Protein AF-A0AAD4JS99-F1 (afdb_monomer_lite)

pLDDT: mean 91.4, std 9.23, range [36.41, 98.0]

Secondary structure (DSSP, 8-state):
---TTTT----HHHHHHHHHHTT--HHHHHHHHSGGGHHHHHTT---HHHHHHHHHHHHH-SS--B-TTSSB-HHHHT--HHHHHHHHHHHTT--SSHHHHHHHHHHHHHHTT-S-----

Foldseek 3Di:
DDFLCVPQDADPVLLVVLCVVLVHDPVNLCVCRDPVNVVCLLVVVDDLSVLSSLLSSQVRGPQHQADPVLAGDLVSQPDDPQLSVQLVVQLPPADPDNSSNSSSSSSSCVVSCPPPDPPD

Sequence (120 aa):
ARHPFDFFDESYEDFEDCLRAHNVSHEEYEAFEAFGNKKNLLEDKVELKFKCNIDCQLQRQPKKWLNPQGRLDVQLLNATAEAAEEISKCMTAAPEEQCAYSFKLVMCAYLANHPAVDYE

Radius of gyration: 13.63 Å; chains: 1; bounding box: 34×35×29 Å

Organism: NCBI:txid30044

InterPro domains:
  IPR036728 Pheromone/general odorant binding protein superfamily [G3DSA:1.10.238.20] (7-117)
  IPR036728 Pheromone/general odorant binding protein superfamily [SSF47565] (14-113)

Structure (mmCIF, N/CA/C/O backbone):
data_AF-A0AAD4JS99-F1
#
_entry.id   AF-A0AAD4JS99-F1
#
loop_
_atom_site.group_PDB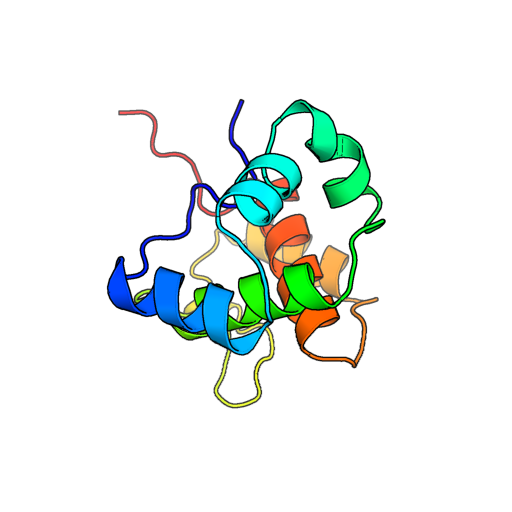
_atom_site.id
_atom_site.type_symbol
_atom_site.label_atom_id
_atom_site.label_alt_id
_atom_site.label_comp_id
_atom_site.label_asym_id
_atom_site.label_entity_id
_atom_site.label_seq_id
_atom_site.pdbx_PDB_ins_code
_atom_site.Cartn_x
_atom_site.Cartn_y
_atom_site.Cartn_z
_atom_site.occupancy
_atom_site.B_iso_or_equiv
_atom_site.auth_seq_id
_atom_site.auth_comp_id
_atom_site.auth_asym_id
_atom_site.auth_atom_id
_atom_site.pdbx_PDB_model_num
ATOM 1 N N . ALA A 1 1 ? -0.318 17.778 -3.627 1.00 61.53 1 ALA A N 1
ATOM 2 C CA . ALA A 1 1 ? -1.374 16.747 -3.528 1.00 61.53 1 ALA A CA 1
ATOM 3 C C . ALA A 1 1 ? -0.724 15.508 -2.946 1.00 61.53 1 ALA A C 1
ATOM 5 O O . ALA A 1 1 ? 0.370 15.204 -3.388 1.00 61.53 1 ALA A O 1
ATOM 6 N N . ARG A 1 2 ? -1.339 14.845 -1.966 1.00 75.44 2 ARG A N 1
ATOM 7 C CA . ARG A 1 2 ? -0.766 13.648 -1.336 1.00 75.44 2 ARG A CA 1
ATOM 8 C C . ARG A 1 2 ? -0.761 12.462 -2.306 1.00 75.44 2 ARG A C 1
ATOM 10 O O . ARG A 1 2 ? -1.741 12.303 -3.052 1.00 75.44 2 ARG A O 1
ATOM 17 N N . HIS A 1 3 ? 0.303 11.669 -2.302 1.00 85.38 3 HIS A N 1
ATOM 18 C CA . HIS A 1 3 ? 0.398 10.392 -2.997 1.00 85.38 3 HIS A CA 1
ATOM 19 C C . HIS A 1 3 ? -0.139 9.254 -2.102 1.00 85.38 3 HIS A C 1
ATOM 21 O O . HIS A 1 3 ? 0.013 9.323 -0.881 1.00 85.38 3 HIS A O 1
ATOM 27 N N . PRO A 1 4 ? -0.780 8.202 -2.652 1.00 88.25 4 PRO A N 1
ATOM 28 C CA . PRO A 1 4 ? -1.314 7.097 -1.846 1.00 88.25 4 PRO A CA 1
ATOM 29 C C . PRO A 1 4 ? -0.287 6.364 -0.979 1.00 88.25 4 PRO A C 1
ATOM 31 O O . PRO A 1 4 ? -0.677 5.691 -0.034 1.00 88.25 4 PRO A O 1
ATOM 34 N N . PHE A 1 5 ? 0.998 6.492 -1.302 1.00 90.62 5 PHE A N 1
ATOM 35 C CA . PHE A 1 5 ? 2.099 5.792 -0.641 1.00 90.62 5 PHE A CA 1
ATOM 36 C C . PHE A 1 5 ? 2.854 6.668 0.367 1.00 90.62 5 PHE A C 1
ATOM 38 O O . PHE A 1 5 ? 3.677 6.151 1.103 1.00 90.62 5 PHE A O 1
ATOM 45 N N . ASP A 1 6 ? 2.510 7.957 0.501 1.00 88.00 6 ASP A N 1
ATOM 46 C CA . ASP A 1 6 ? 3.177 8.893 1.430 1.00 88.00 6 ASP A CA 1
ATOM 47 C C . ASP A 1 6 ? 3.055 8.492 2.917 1.00 88.00 6 ASP A C 1
ATOM 49 O O . ASP A 1 6 ? 3.650 9.126 3.780 1.00 88.00 6 ASP A O 1
ATOM 53 N N . PHE A 1 7 ? 2.208 7.512 3.254 1.00 89.25 7 PHE A N 1
ATOM 54 C CA . PHE A 1 7 ? 2.060 7.024 4.630 1.00 89.25 7 PHE A CA 1
ATOM 55 C C . PHE A 1 7 ? 3.079 5.942 5.002 1.00 89.25 7 PHE A C 1
ATOM 57 O O . PHE A 1 7 ? 3.155 5.583 6.177 1.00 89.25 7 PHE A O 1
ATOM 64 N N . PHE A 1 8 ? 3.782 5.386 4.016 1.00 91.50 8 PHE A N 1
ATOM 65 C CA . PHE A 1 8 ? 4.759 4.341 4.243 1.00 91.50 8 PHE A CA 1
ATOM 66 C C . PHE A 1 8 ? 5.964 4.903 4.999 1.00 91.50 8 PHE A C 1
ATOM 68 O O . PHE A 1 8 ? 6.628 5.829 4.547 1.00 91.50 8 PHE A O 1
ATOM 75 N N . ASP A 1 9 ? 6.194 4.342 6.183 1.00 91.69 9 ASP A N 1
ATOM 76 C CA . ASP A 1 9 ? 7.294 4.678 7.091 1.00 91.69 9 ASP A CA 1
ATOM 77 C C . ASP A 1 9 ? 8.128 3.422 7.428 1.00 91.69 9 ASP A C 1
ATOM 79 O O . ASP A 1 9 ? 8.519 3.198 8.576 1.00 91.69 9 ASP A O 1
ATOM 83 N N . GLU A 1 10 ? 8.309 2.507 6.462 1.00 88.44 10 GLU A N 1
ATO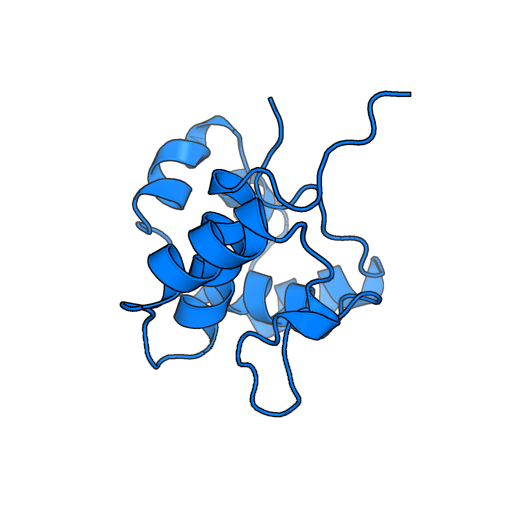M 84 C CA . GLU A 1 10 ? 9.221 1.371 6.644 1.00 88.44 10 GLU A CA 1
ATOM 85 C C . GLU A 1 10 ? 10.688 1.813 6.624 1.00 88.44 10 GLU A C 1
ATOM 87 O O . GLU A 1 10 ? 11.044 2.903 6.171 1.00 88.44 10 GLU A O 1
ATOM 92 N N . SER A 1 11 ? 11.570 0.940 7.112 1.00 93.12 11 SER A N 1
ATOM 93 C CA . SER A 1 11 ? 13.001 1.193 7.006 1.00 93.12 11 SER A CA 1
ATOM 94 C C . SER A 1 11 ? 13.466 1.143 5.547 1.00 93.12 11 SER A C 1
ATOM 96 O O . SER A 1 11 ? 12.904 0.432 4.716 1.00 93.12 11 SER A O 1
ATOM 98 N N . TYR A 1 12 ? 14.559 1.844 5.240 1.00 93.00 12 TYR A N 1
ATOM 99 C CA . TYR A 1 12 ? 15.181 1.765 3.916 1.00 93.00 12 TYR A CA 1
ATOM 100 C C . TYR A 1 12 ? 15.582 0.324 3.541 1.00 93.00 12 TYR A C 1
ATOM 102 O O . TYR A 1 12 ? 15.446 -0.077 2.390 1.00 93.00 12 TYR A O 1
ATOM 110 N N . GLU A 1 13 ? 16.025 -0.479 4.514 1.00 96.25 13 GLU A N 1
ATOM 111 C CA . GLU A 1 13 ? 16.353 -1.896 4.298 1.00 96.25 13 GLU A CA 1
ATOM 112 C C . GLU A 1 13 ? 15.112 -2.711 3.914 1.00 96.25 13 GLU A C 1
ATOM 114 O O . GLU A 1 13 ? 15.161 -3.528 2.995 1.00 96.25 13 GLU A O 1
ATOM 119 N N . ASP A 1 14 ? 13.980 -2.446 4.569 1.00 95.31 14 ASP A N 1
ATOM 120 C CA . ASP A 1 14 ? 12.710 -3.095 4.255 1.00 95.31 14 ASP A CA 1
ATOM 121 C C . ASP A 1 14 ? 12.204 -2.735 2.861 1.00 95.31 14 ASP A C 1
ATOM 123 O O . ASP A 1 14 ? 11.745 -3.610 2.122 1.00 95.31 14 ASP A O 1
ATOM 127 N N . PHE A 1 15 ? 12.329 -1.461 2.494 1.00 94.94 15 PHE A N 1
ATOM 128 C CA . PHE A 1 15 ? 11.997 -0.965 1.167 1.00 94.94 15 PHE A CA 1
ATOM 129 C C . PHE A 1 15 ? 12.829 -1.662 0.075 1.00 94.94 15 PHE A C 1
ATOM 131 O O . PHE A 1 15 ? 12.266 -2.234 -0.862 1.00 94.94 15 PHE A O 1
ATOM 138 N N . GLU A 1 16 ? 14.158 -1.699 0.224 1.00 97.31 16 GLU A N 1
ATOM 139 C CA . GLU A 1 16 ? 15.078 -2.364 -0.716 1.00 97.31 16 GLU A CA 1
ATOM 140 C C . GLU A 1 16 ? 14.793 -3.861 -0.868 1.00 97.31 16 GLU A C 1
ATOM 142 O O . GLU A 1 16 ? 14.818 -4.416 -1.974 1.00 97.31 16 GLU A O 1
ATOM 147 N N . ASP A 1 17 ? 14.516 -4.535 0.246 1.00 97.38 17 ASP A N 1
ATOM 148 C CA . ASP A 1 17 ? 14.182 -5.951 0.239 1.00 97.38 17 ASP A CA 1
ATOM 149 C C . ASP A 1 17 ? 12.879 -6.223 -0.517 1.00 97.38 17 ASP A C 1
ATOM 151 O O . ASP A 1 17 ? 12.807 -7.199 -1.270 1.00 97.38 17 ASP A O 1
ATOM 155 N N . CYS A 1 18 ? 11.859 -5.376 -0.347 1.00 97.69 18 CYS A N 1
ATOM 156 C CA . CYS A 1 18 ? 10.592 -5.504 -1.066 1.00 97.69 18 CYS A CA 1
ATOM 157 C C . CYS A 1 18 ? 10.773 -5.311 -2.577 1.00 97.69 18 CYS A C 1
ATOM 159 O O . CYS A 1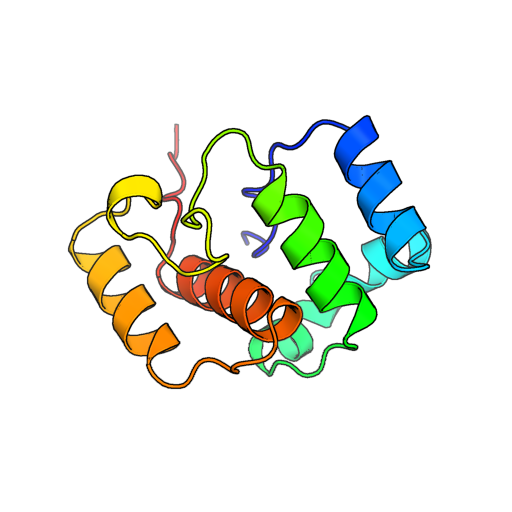 18 ? 10.292 -6.141 -3.357 1.00 97.69 18 CYS A O 1
ATOM 161 N N . LEU A 1 19 ? 11.541 -4.300 -2.996 1.00 97.44 19 LEU A N 1
ATOM 162 C CA . LEU A 1 19 ? 11.872 -4.084 -4.407 1.00 97.44 19 LEU A CA 1
ATOM 163 C C . LEU A 1 19 ? 12.546 -5.320 -5.015 1.00 97.44 19 LEU A C 1
ATOM 165 O O . LEU A 1 19 ? 12.119 -5.841 -6.053 1.00 97.44 19 LEU A O 1
ATOM 169 N N . ARG A 1 20 ? 13.565 -5.849 -4.328 1.00 97.06 20 ARG A N 1
ATOM 170 C CA . ARG A 1 20 ? 14.321 -7.022 -4.781 1.00 97.06 20 ARG A CA 1
ATOM 171 C C . ARG A 1 20 ? 13.459 -8.279 -4.842 1.00 97.06 20 ARG A 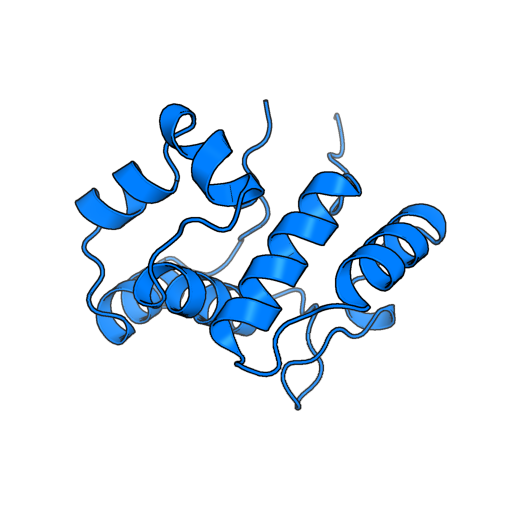C 1
ATOM 173 O O . ARG A 1 20 ? 13.547 -9.021 -5.819 1.00 97.06 20 ARG A O 1
ATOM 180 N N . ALA A 1 21 ? 12.630 -8.520 -3.827 1.00 97.44 21 ALA A N 1
ATOM 181 C CA . ALA A 1 21 ? 11.757 -9.692 -3.754 1.00 97.44 21 ALA A CA 1
ATOM 182 C C . ALA A 1 21 ? 10.75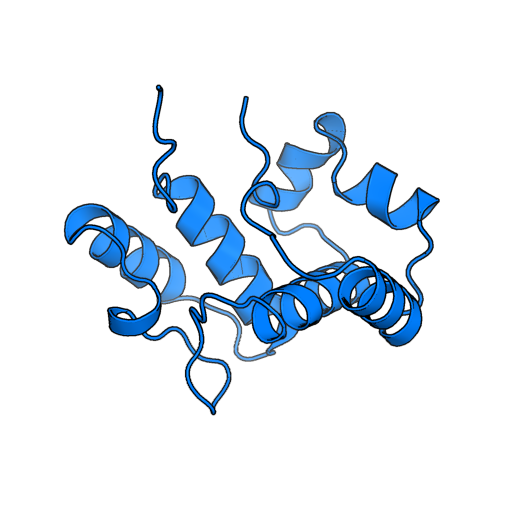9 -9.759 -4.920 1.00 97.44 21 ALA A C 1
ATOM 184 O O . ALA A 1 21 ? 10.377 -10.851 -5.344 1.00 97.44 21 ALA A O 1
ATOM 185 N N . HIS A 1 22 ? 10.375 -8.604 -5.466 1.00 97.00 22 HIS A N 1
ATOM 186 C CA . HIS A 1 22 ? 9.406 -8.501 -6.555 1.00 97.00 22 HIS A CA 1
ATOM 187 C C . HIS A 1 22 ? 10.013 -8.086 -7.897 1.00 97.00 22 HIS A C 1
ATOM 189 O O . HIS A 1 22 ? 9.271 -7.839 -8.848 1.00 97.00 22 HIS A O 1
ATOM 195 N N . ASN A 1 23 ? 11.347 -8.093 -8.004 1.00 96.56 23 ASN A N 1
ATOM 196 C CA . ASN A 1 23 ? 12.084 -7.763 -9.223 1.00 96.56 23 ASN A CA 1
ATOM 197 C C . ASN A 1 23 ? 11.655 -6.405 -9.812 1.00 96.56 23 ASN A C 1
ATOM 199 O O . ASN A 1 23 ? 11.355 -6.296 -11.004 1.00 96.56 23 ASN A O 1
ATOM 203 N N . VAL A 1 24 ? 11.576 -5.401 -8.938 1.00 97.19 24 VAL A N 1
ATOM 204 C CA . VAL A 1 24 ? 11.288 -4.006 -9.274 1.00 97.19 24 VAL A CA 1
ATOM 205 C C . VAL A 1 24 ? 12.573 -3.207 -9.083 1.00 97.19 24 VAL A C 1
ATOM 207 O O . VAL A 1 24 ? 13.180 -3.259 -8.014 1.00 97.19 24 VAL A O 1
ATOM 210 N N . SER A 1 25 ? 13.021 -2.495 -10.115 1.00 96.38 25 SER A N 1
ATOM 211 C CA . SER A 1 25 ? 14.128 -1.546 -9.957 1.00 96.38 25 SER A CA 1
ATOM 212 C C . SER A 1 25 ? 13.652 -0.245 -9.304 1.00 96.38 25 SER A C 1
ATOM 214 O O . SER A 1 25 ? 12.468 0.085 -9.346 1.00 96.38 25 SER A O 1
ATOM 216 N N . HIS A 1 26 ? 14.582 0.535 -8.750 1.00 94.19 26 HIS A N 1
ATOM 217 C CA . HIS A 1 26 ? 14.281 1.887 -8.260 1.00 94.19 26 HIS A CA 1
ATOM 218 C C . HIS A 1 26 ? 13.632 2.756 -9.333 1.00 94.19 26 HIS A C 1
ATOM 220 O O . HIS A 1 26 ? 12.573 3.321 -9.099 1.00 94.19 26 HIS A O 1
ATOM 226 N N . GLU A 1 27 ? 14.200 2.781 -10.539 1.00 95.12 27 GLU A N 1
ATOM 227 C CA . GLU A 1 27 ? 13.660 3.563 -11.658 1.00 95.12 27 GLU A CA 1
ATOM 228 C C . GLU A 1 27 ? 12.237 3.121 -12.048 1.00 95.12 27 GLU A C 1
ATOM 230 O O . GLU A 1 27 ? 11.378 3.949 -12.355 1.00 95.12 27 GLU A O 1
ATOM 235 N N . GLU A 1 28 ? 11.961 1.811 -12.026 1.00 95.12 28 GLU A N 1
ATOM 236 C CA . GLU A 1 28 ? 10.616 1.283 -12.270 1.00 95.12 28 GLU A CA 1
ATOM 237 C C . GLU A 1 28 ? 9.639 1.705 -11.171 1.00 95.12 28 GLU A C 1
ATOM 239 O O . GLU A 1 28 ? 8.494 2.045 -11.472 1.00 95.12 28 GLU A O 1
ATOM 244 N N . TYR A 1 29 ? 10.079 1.681 -9.911 1.00 93.25 29 TYR A N 1
ATOM 245 C CA . TYR A 1 29 ? 9.271 2.092 -8.771 1.00 93.25 29 TYR A CA 1
ATOM 246 C C . TYR A 1 29 ? 8.973 3.596 -8.798 1.00 93.25 29 TYR A C 1
ATOM 248 O O . TYR A 1 29 ? 7.809 3.976 -8.695 1.00 93.25 29 TYR A O 1
ATOM 256 N N . GLU A 1 30 ? 9.979 4.436 -9.050 1.00 92.75 30 GLU A N 1
ATOM 257 C CA . GLU A 1 30 ? 9.838 5.890 -9.207 1.00 92.75 30 GLU A CA 1
ATOM 258 C C . GLU A 1 30 ? 8.841 6.242 -10.323 1.00 92.75 30 GLU A C 1
ATOM 260 O O . GLU A 1 30 ? 7.967 7.096 -10.158 1.00 92.75 30 GLU A O 1
ATOM 265 N N . ALA A 1 31 ? 8.915 5.554 -11.468 1.00 92.19 31 ALA A N 1
ATOM 266 C CA . ALA A 1 31 ? 7.957 5.735 -12.559 1.00 92.19 31 ALA A CA 1
ATOM 267 C C . ALA A 1 31 ? 6.540 5.271 -12.178 1.00 92.19 31 ALA A C 1
ATOM 269 O O . ALA A 1 31 ? 5.547 5.881 -12.593 1.00 92.19 31 ALA A O 1
ATOM 270 N N . PHE A 1 32 ? 6.438 4.202 -11.389 1.00 91.06 32 PHE A N 1
ATOM 271 C CA . PHE A 1 32 ? 5.179 3.673 -10.878 1.00 91.06 32 PHE A CA 1
ATOM 272 C C . PHE A 1 32 ? 4.502 4.634 -9.886 1.00 91.06 32 PHE A C 1
ATOM 274 O O . PHE A 1 32 ? 3.291 4.851 -10.001 1.00 91.06 32 PHE A O 1
ATOM 281 N N . GLU A 1 33 ? 5.247 5.242 -8.963 1.00 89.81 33 GLU A N 1
ATOM 282 C CA . GLU A 1 33 ? 4.716 6.190 -7.971 1.00 89.81 33 GLU A CA 1
ATOM 283 C C . GLU A 1 33 ? 4.653 7.643 -8.464 1.00 89.81 33 GLU A C 1
ATOM 285 O O . GLU A 1 33 ? 4.166 8.533 -7.766 1.00 89.81 33 GLU A O 1
ATOM 290 N N . ALA A 1 34 ? 5.125 7.914 -9.680 1.00 88.25 34 ALA A N 1
ATOM 291 C CA . ALA A 1 34 ? 5.082 9.252 -10.241 1.00 88.25 34 ALA A CA 1
ATOM 292 C C . ALA A 1 34 ? 3.645 9.802 -10.257 1.00 88.25 34 ALA A C 1
ATOM 294 O O . ALA A 1 34 ? 2.698 9.138 -10.690 1.00 88.25 34 ALA A O 1
ATOM 295 N N . PHE A 1 35 ? 3.476 11.085 -9.913 1.00 80.25 35 PHE A N 1
ATOM 296 C CA . PHE A 1 35 ? 2.170 11.762 -9.954 1.00 80.25 35 PHE A CA 1
ATOM 297 C C . PHE A 1 35 ? 1.444 11.620 -11.302 1.00 80.25 35 PHE A C 1
ATOM 299 O O . PHE A 1 35 ? 0.213 11.551 -11.335 1.00 80.25 35 PHE A O 1
ATOM 306 N N . GLY A 1 36 ? 2.189 11.550 -12.412 1.00 81.12 36 GLY A N 1
ATOM 307 C CA . GLY A 1 36 ? 1.639 11.323 -13.753 1.00 81.12 36 GLY A CA 1
ATOM 308 C C . GLY A 1 36 ? 0.967 9.954 -13.929 1.00 81.12 36 GLY A C 1
ATOM 309 O O . GLY A 1 36 ? 0.062 9.823 -14.751 1.00 81.12 36 GLY A O 1
ATOM 310 N N . ASN A 1 37 ? 1.341 8.957 -13.123 1.00 84.50 37 ASN A N 1
ATOM 311 C CA . ASN A 1 37 ? 0.785 7.606 -13.140 1.00 84.50 37 ASN A CA 1
ATOM 312 C C . ASN A 1 37 ? -0.432 7.433 -12.213 1.00 84.50 37 ASN A C 1
ATOM 314 O O . ASN A 1 37 ? -1.113 6.408 -12.259 1.00 84.50 37 ASN A O 1
ATOM 318 N N . LYS A 1 38 ? -0.779 8.449 -11.411 1.00 84.94 38 LYS A N 1
ATOM 319 C CA . LYS A 1 38 ? -1.858 8.389 -10.409 1.00 84.94 38 LYS A CA 1
ATOM 320 C C . LYS A 1 38 ? -3.195 7.884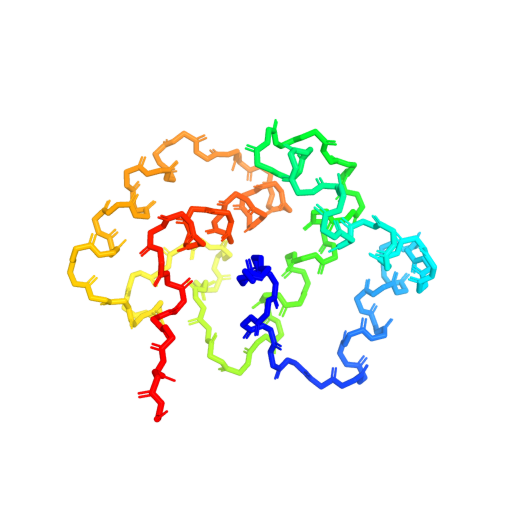 -10.958 1.00 84.94 38 LYS A C 1
ATOM 322 O O . LYS A 1 38 ? -3.916 7.171 -10.267 1.00 84.94 38 LYS A O 1
ATOM 327 N N . LYS A 1 39 ? -3.538 8.227 -12.203 1.00 88.00 39 LYS A N 1
ATOM 328 C CA . LYS A 1 39 ? -4.760 7.726 -12.848 1.00 88.00 39 LYS A CA 1
ATOM 329 C C . LYS A 1 39 ? -4.749 6.199 -12.981 1.00 88.00 39 LYS A C 1
ATOM 331 O O . LYS A 1 39 ? -5.756 5.570 -12.682 1.00 88.00 39 LYS A O 1
ATOM 336 N N . ASN A 1 40 ? -3.625 5.609 -13.388 1.00 86.69 40 ASN A N 1
ATOM 337 C CA . ASN A 1 40 ? -3.502 4.157 -13.512 1.00 86.69 40 ASN A CA 1
ATOM 338 C C . ASN A 1 40 ? -3.564 3.471 -12.143 1.00 86.69 40 ASN A C 1
ATOM 340 O O . ASN A 1 40 ? -4.165 2.406 -12.048 1.00 86.69 40 ASN A O 1
ATOM 344 N N . LEU A 1 41 ? -3.020 4.102 -11.092 1.00 88.56 41 LEU A N 1
ATOM 345 C CA . LEU A 1 41 ? -3.143 3.613 -9.713 1.00 88.56 41 LEU A CA 1
ATOM 346 C C . LEU A 1 41 ? -4.616 3.527 -9.282 1.00 88.56 41 LEU A C 1
ATOM 348 O O . LEU A 1 41 ? -5.071 2.480 -8.833 1.00 88.56 41 LEU A O 1
ATOM 352 N N . LEU A 1 42 ? -5.378 4.609 -9.483 1.00 87.19 42 LEU A N 1
ATOM 353 C CA . LEU A 1 42 ? -6.792 4.687 -9.094 1.00 87.19 42 LEU A CA 1
ATOM 354 C C . LEU A 1 42 ? -7.712 3.808 -9.957 1.00 87.19 42 LEU A C 1
ATOM 356 O O . LEU A 1 42 ? -8.751 3.360 -9.483 1.00 87.19 42 LEU A O 1
ATOM 360 N N . GLU A 1 43 ? -7.341 3.560 -11.214 1.00 89.06 43 GLU A N 1
ATOM 361 C CA . GLU A 1 43 ? -8.043 2.634 -12.112 1.00 89.06 43 GLU A CA 1
ATOM 362 C C . GLU A 1 43 ? -7.579 1.171 -11.956 1.00 89.06 43 GLU A C 1
ATOM 364 O O . GLU A 1 43 ? -8.037 0.311 -12.707 1.00 89.06 43 GLU A O 1
ATOM 369 N N . ASP A 1 44 ? -6.676 0.883 -11.010 1.00 86.00 44 ASP A N 1
ATOM 370 C CA . ASP A 1 44 ? -6.093 -0.441 -10.745 1.00 86.00 44 ASP A CA 1
ATOM 371 C C . ASP A 1 44 ? -5.393 -1.095 -11.964 1.00 86.00 44 ASP A C 1
ATOM 373 O O . ASP A 1 44 ? -5.238 -2.317 -12.060 1.00 86.00 44 ASP A O 1
ATOM 377 N N . LYS A 1 45 ? -4.916 -0.271 -12.909 1.00 90.12 45 LYS A N 1
ATOM 378 C CA . LYS A 1 45 ? -4.195 -0.673 -14.135 1.00 90.12 45 LYS A CA 1
ATOM 379 C C . LYS A 1 45 ? -2.693 -0.796 -13.890 1.00 90.12 45 LYS A C 1
ATOM 381 O O . LYS A 1 45 ? -1.878 -0.202 -14.592 1.00 90.12 45 LYS A O 1
ATOM 386 N N . VAL A 1 46 ? -2.345 -1.546 -12.855 1.00 91.25 46 VAL A N 1
ATOM 387 C CA . VAL A 1 46 ? -0.974 -1.711 -12.370 1.00 91.25 46 VAL A CA 1
ATOM 388 C C . VAL A 1 46 ? -0.570 -3.178 -12.485 1.00 91.25 46 VAL A C 1
ATOM 390 O O . VAL A 1 46 ? -1.380 -4.072 -12.230 1.00 91.25 46 VAL A O 1
ATOM 393 N N . GLU A 1 47 ? 0.682 -3.440 -12.858 1.00 94.44 47 GLU A N 1
ATOM 394 C CA . GLU A 1 47 ? 1.223 -4.800 -12.884 1.00 94.44 47 GLU A CA 1
ATOM 395 C C . GLU A 1 47 ? 1.292 -5.419 -11.481 1.00 94.44 47 GLU A C 1
ATOM 397 O O . GLU A 1 47 ? 1.549 -4.742 -10.484 1.00 94.44 47 GLU A O 1
ATOM 402 N N . LEU A 1 48 ? 1.127 -6.741 -11.411 1.00 95.31 48 LEU A N 1
ATOM 403 C CA . LEU A 1 48 ? 1.091 -7.472 -10.144 1.00 95.31 48 LEU A CA 1
ATOM 404 C C . LEU A 1 48 ? 2.373 -7.294 -9.312 1.00 95.31 48 LEU A C 1
ATOM 406 O O . LEU A 1 48 ? 2.287 -7.207 -8.092 1.00 95.31 48 LEU A O 1
ATOM 410 N N . LYS A 1 49 ? 3.544 -7.167 -9.954 1.00 96.69 49 LYS A N 1
ATOM 411 C CA . LYS A 1 49 ? 4.830 -6.972 -9.260 1.00 96.69 49 LYS A CA 1
ATOM 412 C C . LYS A 1 49 ? 4.841 -5.732 -8.360 1.00 96.69 49 LYS A C 1
ATOM 414 O O . LYS A 1 49 ? 5.305 -5.806 -7.227 1.00 96.69 49 LYS A O 1
ATOM 419 N N . PHE A 1 50 ? 4.245 -4.627 -8.814 1.00 96.75 50 PHE A N 1
ATOM 420 C CA . PHE A 1 50 ? 4.142 -3.406 -8.015 1.00 96.75 50 PHE A CA 1
ATOM 421 C C . PHE A 1 50 ? 3.123 -3.566 -6.891 1.00 96.75 50 PHE A C 1
ATOM 423 O O . PHE A 1 50 ? 3.390 -3.162 -5.765 1.00 96.75 50 PHE A O 1
ATOM 430 N N . LYS A 1 51 ? 1.982 -4.218 -7.155 1.00 97.38 51 LYS A N 1
ATOM 431 C CA . LYS A 1 51 ? 0.990 -4.517 -6.109 1.00 97.38 51 LYS A CA 1
ATOM 432 C C . LYS A 1 51 ? 1.600 -5.368 -4.992 1.00 97.38 51 LYS A C 1
ATOM 434 O O . LYS A 1 51 ? 1.354 -5.100 -3.822 1.00 97.38 51 LYS A O 1
ATOM 439 N N . CYS A 1 52 ? 2.428 -6.351 -5.344 1.00 98.00 52 CYS A N 1
ATOM 440 C CA . CYS A 1 52 ? 3.119 -7.184 -4.364 1.00 98.00 52 CYS A CA 1
ATOM 441 C C . CYS A 1 52 ? 4.206 -6.425 -3.606 1.00 98.00 52 CYS A C 1
ATOM 443 O O . CYS A 1 52 ? 4.337 -6.604 -2.401 1.00 98.00 52 CYS A O 1
ATOM 445 N N . ASN A 1 53 ? 4.928 -5.520 -4.269 1.00 97.44 53 ASN A N 1
ATOM 446 C CA . ASN A 1 53 ? 5.841 -4.620 -3.574 1.00 97.44 53 ASN A CA 1
ATOM 447 C C . ASN A 1 53 ? 5.110 -3.772 -2.511 1.00 97.44 53 ASN A C 1
ATOM 449 O O . ASN A 1 53 ? 5.573 -3.680 -1.378 1.00 97.44 53 ASN A O 1
ATOM 453 N N . ILE A 1 54 ? 3.933 -3.233 -2.843 1.00 96.94 54 ILE A N 1
ATOM 454 C CA . ILE A 1 54 ? 3.089 -2.478 -1.903 1.00 96.94 54 ILE A CA 1
ATOM 455 C C . ILE A 1 54 ? 2.581 -3.359 -0.752 1.00 96.94 54 ILE A C 1
ATOM 457 O O . ILE A 1 54 ? 2.583 -2.921 0.395 1.00 96.94 54 ILE A O 1
ATOM 461 N N . ASP A 1 55 ? 2.176 -4.603 -1.022 1.00 97.31 55 ASP A N 1
ATOM 462 C CA . ASP A 1 55 ? 1.825 -5.569 0.030 1.00 97.31 55 ASP A CA 1
ATOM 463 C C . ASP A 1 55 ? 3.009 -5.846 0.968 1.00 97.31 55 ASP A C 1
ATOM 465 O O . ASP A 1 55 ? 2.845 -5.808 2.186 1.00 97.31 55 ASP A O 1
ATOM 469 N N . CYS A 1 56 ? 4.211 -6.043 0.422 1.00 97.44 56 CYS A N 1
ATOM 470 C CA . CYS A 1 56 ? 5.426 -6.249 1.204 1.00 97.44 56 CYS A CA 1
ATOM 471 C C . CYS A 1 56 ? 5.721 -5.058 2.129 1.00 97.44 56 CYS A C 1
ATOM 473 O O . CYS A 1 56 ? 5.905 -5.255 3.333 1.00 97.44 56 CYS A O 1
ATOM 475 N N . GLN A 1 57 ? 5.688 -3.827 1.608 1.00 96.06 57 GLN A N 1
ATOM 476 C CA . GLN A 1 57 ? 5.881 -2.613 2.410 1.00 96.06 57 GLN A CA 1
ATOM 477 C C . GLN A 1 57 ? 4.799 -2.485 3.494 1.00 96.06 57 GLN A C 1
ATOM 479 O O . GLN A 1 57 ? 5.109 -2.292 4.671 1.00 96.06 57 GLN A O 1
ATOM 484 N N . LEU A 1 58 ? 3.527 -2.713 3.143 1.00 95.81 58 LEU A N 1
ATOM 485 C CA . LEU A 1 58 ? 2.403 -2.673 4.084 1.00 95.81 58 LEU A CA 1
ATOM 486 C C . LEU A 1 58 ? 2.539 -3.696 5.217 1.00 95.81 58 LEU A C 1
ATOM 488 O O . LEU A 1 58 ? 2.243 -3.389 6.372 1.00 95.81 58 LEU A O 1
ATOM 492 N N . GLN A 1 59 ? 3.017 -4.902 4.921 1.00 94.56 59 GLN A N 1
ATOM 493 C CA . GLN A 1 59 ? 3.273 -5.917 5.941 1.00 94.56 59 GLN A CA 1
ATOM 494 C C . GLN A 1 59 ? 4.447 -5.554 6.853 1.00 94.56 59 GLN A C 1
ATOM 496 O O . GLN A 1 59 ? 4.466 -5.987 8.009 1.00 94.56 59 GLN A O 1
ATOM 501 N N . ARG A 1 60 ? 5.400 -4.743 6.385 1.00 94.25 60 ARG A N 1
ATOM 502 C CA . ARG A 1 60 ? 6.572 -4.290 7.151 1.00 94.25 60 ARG A CA 1
ATOM 503 C C . ARG A 1 60 ? 6.344 -2.986 7.916 1.00 94.25 60 ARG A C 1
ATOM 505 O O . ARG A 1 60 ? 7.112 -2.694 8.825 1.00 94.25 60 ARG A O 1
ATOM 512 N N . GLN A 1 61 ? 5.230 -2.294 7.676 1.00 89.44 61 GLN A N 1
ATOM 513 C CA . GLN A 1 61 ? 4.870 -1.076 8.404 1.00 89.44 61 GLN A CA 1
ATOM 514 C C . GLN A 1 61 ? 4.912 -1.254 9.933 1.00 89.44 61 GLN A C 1
ATOM 516 O O . GLN A 1 61 ? 4.383 -2.252 10.444 1.00 89.44 61 GLN A O 1
ATOM 521 N N . PRO A 1 62 ? 5.467 -0.291 10.692 1.00 88.69 62 PRO A N 1
ATOM 522 C CA . PRO A 1 62 ? 5.412 -0.314 12.154 1.00 88.69 62 PRO A CA 1
ATOM 523 C C . PRO A 1 62 ? 3.968 -0.290 12.670 1.00 88.69 62 PRO A C 1
ATOM 525 O O . PRO A 1 62 ? 3.601 -1.040 13.577 1.00 88.69 62 PRO A O 1
ATOM 528 N N . LYS A 1 63 ? 3.126 0.547 12.050 1.00 90.12 63 LYS A N 1
ATOM 529 C CA . LYS A 1 63 ? 1.688 0.634 12.319 1.00 90.12 63 LYS A CA 1
ATOM 530 C C . LYS A 1 63 ? 0.951 -0.330 11.395 1.00 90.12 63 LYS A C 1
ATOM 532 O O . LYS A 1 63 ? 0.779 -0.062 10.211 1.00 90.12 63 LYS A O 1
ATOM 537 N N . LYS A 1 64 ? 0.539 -1.476 11.934 1.00 92.38 64 LYS A N 1
ATOM 538 C CA . LYS A 1 64 ? -0.145 -2.519 11.158 1.00 92.38 64 LYS A CA 1
ATOM 539 C C . LYS A 1 64 ? -1.559 -2.087 10.790 1.00 92.38 64 LYS A C 1
ATOM 541 O O . LYS A 1 64 ? -2.258 -1.542 11.627 1.00 92.38 64 LYS A O 1
ATOM 546 N N . TRP A 1 65 ? -1.993 -2.399 9.571 1.00 94.44 65 TRP A N 1
ATOM 547 C CA . TRP A 1 65 ? -3.405 -2.323 9.149 1.00 94.44 65 TRP A CA 1
ATOM 548 C C . TRP A 1 65 ? -4.019 -3.701 8.895 1.00 94.44 65 TRP A C 1
ATOM 550 O O . TRP A 1 65 ? -5.236 -3.847 8.782 1.00 94.44 65 TRP A O 1
ATOM 560 N N . LEU A 1 66 ? -3.157 -4.709 8.761 1.00 95.44 66 LEU A N 1
ATOM 561 C CA . LEU A 1 66 ? -3.528 -6.075 8.441 1.00 95.44 66 LEU A CA 1
ATOM 562 C C . LEU A 1 66 ? -3.421 -6.954 9.687 1.00 95.44 66 LEU A C 1
ATOM 564 O O . LEU A 1 66 ? -2.475 -6.833 10.468 1.00 95.44 66 LEU A O 1
ATOM 568 N N . ASN A 1 67 ? -4.370 -7.872 9.838 1.00 94.31 67 ASN A N 1
ATOM 569 C CA . ASN A 1 67 ? -4.281 -8.971 10.794 1.00 94.31 67 ASN A CA 1
ATOM 570 C C . ASN A 1 67 ? -3.272 -10.046 10.320 1.00 94.31 67 ASN A C 1
ATOM 572 O O . ASN A 1 67 ? -2.775 -9.976 9.191 1.00 94.31 67 ASN A O 1
ATOM 576 N N . PRO A 1 68 ? -2.979 -11.084 11.132 1.00 93.25 68 PRO A N 1
ATOM 577 C CA . PRO A 1 68 ? -2.061 -12.159 10.743 1.00 93.25 68 PRO A CA 1
ATOM 578 C C . PRO A 1 68 ? -2.463 -12.943 9.482 1.00 93.25 68 PRO A C 1
ATOM 580 O O . PRO A 1 68 ? -1.643 -13.671 8.935 1.00 93.25 68 PRO A O 1
ATOM 583 N N . GLN A 1 69 ? -3.713 -12.823 9.024 1.00 92.69 69 GLN A N 1
ATOM 584 C CA . GLN A 1 69 ? -4.207 -13.423 7.784 1.00 92.69 69 GLN A CA 1
ATOM 585 C C . GLN A 1 69 ? -4.048 -12.499 6.563 1.00 92.69 69 GLN A C 1
ATOM 587 O O . GLN A 1 69 ? -4.516 -12.850 5.482 1.00 92.69 69 GLN A O 1
ATOM 592 N N . GLY A 1 70 ? -3.437 -11.319 6.716 1.00 92.56 70 GLY A N 1
ATOM 593 C CA . GLY A 1 70 ? -3.248 -10.357 5.628 1.00 92.56 70 GLY A CA 1
ATOM 594 C C . GLY A 1 70 ? -4.526 -9.611 5.236 1.00 92.56 70 GLY A C 1
ATOM 595 O O . GLY A 1 70 ? -4.619 -9.082 4.129 1.00 92.56 70 GLY A O 1
ATOM 596 N N . ARG A 1 71 ? -5.537 -9.581 6.113 1.00 95.25 71 ARG A N 1
ATOM 597 C CA . ARG A 1 71 ? -6.822 -8.911 5.868 1.00 95.25 71 ARG A CA 1
ATOM 598 C C . ARG A 1 71 ? -6.968 -7.665 6.725 1.00 95.25 71 ARG A C 1
ATOM 600 O O . ARG A 1 71 ? -6.382 -7.586 7.801 1.00 95.25 71 ARG A O 1
ATOM 607 N N . LEU A 1 72 ? -7.761 -6.714 6.232 1.00 95.38 72 LEU A N 1
ATOM 608 C CA . LEU A 1 72 ? -8.066 -5.473 6.936 1.00 95.38 72 LEU A CA 1
ATOM 609 C C . LEU A 1 72 ? -8.547 -5.770 8.360 1.00 95.38 72 LEU A C 1
ATOM 611 O O . LEU A 1 72 ? -9.527 -6.489 8.557 1.00 95.38 72 LEU A O 1
ATOM 615 N N . ASP A 1 73 ? -7.882 -5.153 9.328 1.00 95.12 73 ASP A N 1
ATOM 616 C CA . ASP A 1 73 ? -8.339 -5.062 10.703 1.00 95.12 73 ASP A CA 1
ATOM 617 C C . ASP A 1 73 ? -8.601 -3.592 11.030 1.00 95.12 73 ASP A C 1
ATOM 619 O O . ASP A 1 73 ? -7.688 -2.768 11.093 1.00 95.12 73 ASP A O 1
ATOM 623 N N . VAL A 1 74 ? -9.877 -3.256 11.214 1.00 91.06 74 VAL A N 1
ATOM 624 C CA . VAL A 1 74 ? -10.322 -1.874 11.435 1.00 91.06 74 VAL A CA 1
ATOM 625 C C . VAL A 1 74 ? -9.765 -1.303 12.744 1.00 91.06 74 VAL A C 1
ATOM 627 O O . VAL A 1 74 ? -9.548 -0.096 12.837 1.00 91.06 74 VAL A O 1
ATOM 630 N N . GLN A 1 75 ? -9.498 -2.147 13.746 1.00 91.19 75 GLN A N 1
ATOM 631 C CA . GLN A 1 75 ? -8.911 -1.695 15.007 1.00 91.19 75 GLN A CA 1
ATOM 632 C C . GLN A 1 75 ? -7.436 -1.342 14.821 1.00 91.19 75 GLN A C 1
ATOM 634 O O . GLN A 1 75 ? -6.988 -0.317 15.328 1.00 91.19 75 GLN A O 1
ATOM 639 N N . LEU A 1 76 ? -6.698 -2.158 14.062 1.00 93.19 76 LEU A N 1
ATOM 640 C CA . LEU A 1 76 ? -5.288 -1.901 13.760 1.00 93.19 76 LEU A CA 1
ATOM 641 C C . LEU A 1 76 ? -5.110 -0.687 12.837 1.00 93.19 76 LEU A C 1
ATOM 643 O O . LEU A 1 76 ? -4.217 0.126 13.062 1.00 93.19 76 LEU A O 1
ATOM 647 N N . LEU A 1 77 ? -6.007 -0.521 11.857 1.00 90.94 77 LEU A N 1
ATOM 648 C CA . LEU A 1 77 ? -6.042 0.630 10.949 1.00 90.94 77 LEU A CA 1
ATOM 649 C C . LEU A 1 77 ? -6.076 1.972 11.704 1.00 90.94 77 LEU A C 1
ATOM 651 O O . LEU A 1 77 ? -5.498 2.950 11.241 1.00 90.94 77 LEU A O 1
ATOM 655 N N . ASN A 1 78 ? -6.723 2.018 12.877 1.00 90.50 78 ASN A N 1
ATOM 656 C CA . ASN A 1 78 ? -6.825 3.217 13.716 1.00 90.50 78 ASN A CA 1
ATOM 657 C C . ASN A 1 78 ? -7.388 4.437 12.950 1.00 90.50 78 ASN A C 1
ATOM 659 O O . ASN A 1 78 ? -6.904 5.565 13.065 1.00 90.50 78 ASN A O 1
ATOM 663 N N . ALA A 1 79 ? -8.402 4.193 12.118 1.00 91.56 79 ALA A N 1
ATOM 664 C CA . ALA A 1 79 ? -9.124 5.223 11.379 1.00 91.56 79 ALA A CA 1
ATOM 665 C C . ALA A 1 79 ? -10.248 5.849 12.221 1.00 91.56 79 ALA A C 1
ATOM 667 O O . ALA A 1 79 ? -10.743 5.253 13.180 1.00 91.56 79 ALA A O 1
ATOM 668 N N . THR A 1 80 ? -10.698 7.047 11.832 1.00 93.25 80 THR A N 1
ATOM 669 C CA . THR A 1 80 ? -11.968 7.593 12.333 1.00 93.25 80 THR A CA 1
ATOM 670 C C . THR A 1 80 ? -13.124 6.682 11.911 1.00 93.25 80 THR A C 1
ATOM 672 O O . THR A 1 80 ? -13.009 5.941 10.936 1.00 93.25 80 THR A O 1
ATOM 675 N N . ALA A 1 81 ? -14.256 6.738 12.621 1.00 93.06 81 ALA A N 1
ATOM 676 C CA . ALA A 1 81 ? -15.420 5.909 12.289 1.00 93.06 81 ALA A CA 1
ATOM 677 C C . ALA A 1 81 ? -15.896 6.114 10.836 1.00 93.06 81 ALA A C 1
ATOM 679 O O . ALA A 1 81 ? -16.209 5.143 10.155 1.00 93.06 81 ALA A O 1
ATOM 680 N N . GLU A 1 82 ? -15.876 7.362 10.361 1.00 93.94 82 GLU A N 1
ATOM 681 C CA . GLU A 1 82 ? -16.225 7.726 8.983 1.00 93.94 82 GLU A CA 1
ATOM 682 C C . GLU A 1 82 ? -15.265 7.090 7.967 1.00 93.94 82 GLU A C 1
ATOM 684 O O . GLU A 1 82 ? -15.700 6.349 7.088 1.00 93.94 82 GLU A O 1
ATOM 689 N N . ALA A 1 83 ? -13.950 7.273 8.137 1.00 94.50 83 ALA A N 1
ATOM 690 C CA . ALA A 1 83 ? -12.968 6.686 7.228 1.00 94.50 83 ALA A CA 1
ATOM 691 C C . ALA A 1 83 ? -12.993 5.147 7.268 1.00 94.50 83 ALA A C 1
ATOM 693 O O . ALA A 1 83 ? -12.886 4.493 6.233 1.00 94.50 83 ALA A O 1
ATOM 694 N N . ALA A 1 84 ? -13.183 4.546 8.445 1.00 95.19 84 ALA A N 1
ATOM 695 C CA . ALA A 1 84 ? -13.319 3.100 8.591 1.00 95.19 84 ALA A CA 1
ATOM 696 C C . ALA A 1 84 ? -14.529 2.544 7.820 1.00 95.19 84 ALA A C 1
ATOM 698 O O . ALA A 1 84 ? -14.420 1.487 7.186 1.00 95.19 84 ALA A O 1
ATOM 699 N N . GLU A 1 85 ? -15.668 3.241 7.851 1.00 96.12 85 GLU A N 1
ATOM 700 C CA . GLU A 1 85 ? -16.867 2.872 7.094 1.00 96.12 85 GLU A CA 1
ATOM 701 C C . GLU A 1 85 ? -16.618 2.956 5.582 1.00 96.12 85 GLU A C 1
ATOM 703 O O . GLU A 1 85 ? -16.897 1.998 4.852 1.00 96.12 85 GLU A O 1
ATOM 708 N N . GLU A 1 86 ? -16.031 4.057 5.109 1.00 96.38 86 GLU A N 1
ATOM 709 C CA . GLU A 1 86 ? -15.713 4.250 3.691 1.00 96.38 86 GLU A CA 1
ATOM 710 C C . GLU A 1 86 ? -14.733 3.195 3.167 1.00 96.38 86 GLU A C 1
ATOM 712 O O . GLU A 1 86 ? -14.965 2.592 2.112 1.00 96.38 86 GLU A O 1
ATOM 717 N N . ILE A 1 87 ? -13.677 2.906 3.931 1.00 96.69 87 ILE A N 1
ATOM 718 C CA . ILE A 1 87 ? -12.681 1.883 3.592 1.00 96.69 87 ILE A CA 1
ATOM 719 C C . ILE A 1 87 ? -13.337 0.505 3.536 1.00 96.69 87 ILE A C 1
ATOM 721 O O . ILE A 1 87 ? -13.157 -0.223 2.558 1.00 96.69 87 ILE A O 1
ATOM 725 N N . SER A 1 88 ? -14.150 0.154 4.535 1.00 96.06 88 SER A N 1
ATOM 726 C CA . SER A 1 88 ? -14.845 -1.139 4.582 1.00 96.06 88 SER A CA 1
ATOM 727 C C . SER A 1 88 ? -15.783 -1.322 3.386 1.00 96.06 88 SER A C 1
ATOM 729 O O . SER A 1 88 ? -15.804 -2.379 2.746 1.00 96.06 88 SER A O 1
ATOM 731 N N . LYS A 1 89 ? -16.516 -0.266 3.016 1.00 96.56 89 LYS A N 1
ATOM 732 C CA . LYS A 1 89 ? -17.383 -0.260 1.834 1.00 96.56 89 LYS A CA 1
ATOM 733 C C . LYS A 1 89 ? -16.578 -0.435 0.545 1.00 96.56 89 LYS A C 1
ATOM 735 O O . LYS A 1 89 ? -16.939 -1.259 -0.294 1.00 96.56 89 LYS A O 1
ATOM 740 N N . CYS A 1 90 ? -15.467 0.283 0.401 1.00 95.81 90 CYS A N 1
ATOM 741 C CA . CYS A 1 90 ? -14.571 0.166 -0.750 1.00 95.81 90 CYS A CA 1
ATOM 742 C C . CYS A 1 90 ? -13.966 -1.250 -0.882 1.00 95.81 90 CYS A C 1
ATOM 744 O O . CYS A 1 90 ? -13.836 -1.781 -1.991 1.00 95.81 90 CYS A O 1
ATOM 746 N N . MET A 1 91 ? -13.692 -1.909 0.247 1.00 96.50 91 MET A N 1
ATOM 747 C CA . MET A 1 91 ? -13.116 -3.256 0.318 1.00 96.50 91 MET A CA 1
ATOM 748 C C . MET A 1 91 ? -14.123 -4.405 0.158 1.00 96.50 91 MET A C 1
ATOM 750 O O . MET A 1 91 ? -13.710 -5.558 0.061 1.00 96.50 91 MET A O 1
ATOM 754 N N . THR A 1 92 ? -15.428 -4.132 0.052 1.00 95.19 92 THR A N 1
ATOM 755 C CA . THR A 1 92 ? -16.458 -5.185 -0.096 1.00 95.19 92 THR A CA 1
ATOM 756 C C . THR A 1 92 ? -16.258 -6.042 -1.357 1.00 95.19 92 THR A C 1
ATOM 758 O O . THR A 1 92 ? -16.570 -7.227 -1.359 1.00 95.19 92 THR A O 1
ATOM 761 N N . ALA A 1 93 ? -15.697 -5.460 -2.421 1.00 89.94 93 ALA A N 1
ATOM 762 C CA . ALA A 1 93 ? -15.350 -6.154 -3.664 1.00 89.94 93 ALA A CA 1
ATOM 763 C C . ALA A 1 93 ? -13.826 -6.279 -3.832 1.00 89.94 93 ALA A C 1
ATOM 765 O O . ALA A 1 93 ? -13.284 -5.987 -4.905 1.00 89.94 93 ALA A O 1
ATOM 766 N N . ALA A 1 94 ? -13.108 -6.573 -2.748 1.00 93.88 94 ALA A N 1
ATOM 767 C CA . ALA A 1 94 ? -11.667 -6.756 -2.814 1.00 93.88 94 ALA A CA 1
ATOM 768 C C . ALA A 1 94 ? -11.290 -8.099 -3.467 1.00 93.88 94 ALA A C 1
ATOM 770 O O . ALA A 1 94 ? -11.982 -9.094 -3.247 1.00 93.88 94 ALA A O 1
ATOM 771 N N . PRO A 1 95 ? -10.213 -8.138 -4.273 1.00 94.88 95 PRO A N 1
ATOM 772 C CA . PRO A 1 95 ? -9.691 -9.384 -4.828 1.00 94.88 95 PRO A CA 1
ATOM 773 C C . PRO A 1 95 ? -9.286 -10.374 -3.729 1.00 94.88 95 PRO A C 1
ATOM 775 O O . PRO A 1 95 ? -8.860 -9.965 -2.653 1.00 94.88 95 PRO A O 1
ATOM 778 N N . GLU A 1 96 ? -9.370 -11.678 -4.003 1.00 94.50 96 GLU A N 1
ATOM 779 C CA . GLU A 1 96 ? -8.871 -12.698 -3.067 1.00 94.50 96 GLU A CA 1
ATOM 780 C C . GLU A 1 96 ? -7.338 -12.763 -3.040 1.00 94.50 96 GLU A C 1
ATOM 782 O O . GLU A 1 96 ? -6.749 -13.013 -1.983 1.00 94.50 96 GLU A O 1
ATOM 787 N N . GLU A 1 97 ? -6.714 -12.524 -4.198 1.00 96.50 97 GLU A N 1
ATOM 788 C CA . GLU A 1 97 ? -5.263 -12.468 -4.379 1.00 96.50 97 GLU A CA 1
ATOM 789 C C . GLU A 1 97 ? -4.664 -11.369 -3.485 1.00 96.50 97 GLU A C 1
ATOM 791 O O . GLU A 1 97 ? -5.148 -10.236 -3.467 1.00 96.50 97 GLU A O 1
ATOM 796 N N . GLN A 1 98 ? -3.650 -11.729 -2.694 1.00 96.81 98 GLN A N 1
ATOM 797 C CA . GLN A 1 98 ? -3.179 -10.929 -1.562 1.00 96.81 98 GLN A CA 1
ATOM 798 C C . GLN A 1 98 ? -2.570 -9.591 -1.987 1.00 96.81 98 GLN A C 1
ATOM 800 O O . GLN A 1 98 ? -2.888 -8.564 -1.389 1.00 96.81 98 GLN A O 1
ATOM 805 N N . CYS A 1 99 ? -1.746 -9.573 -3.033 1.00 97.50 99 CYS A N 1
ATOM 806 C CA . CYS A 1 99 ? -1.104 -8.347 -3.486 1.00 97.50 99 CYS A CA 1
ATOM 807 C C . CYS A 1 99 ? -2.141 -7.328 -3.976 1.00 97.50 99 CYS A C 1
ATOM 809 O O . CYS A 1 99 ? -2.107 -6.150 -3.615 1.00 97.50 99 CYS A O 1
ATOM 811 N N . ALA A 1 100 ? -3.109 -7.783 -4.770 1.00 97.12 100 ALA A N 1
ATOM 812 C CA . ALA A 1 100 ? -4.203 -6.965 -5.266 1.00 97.12 100 ALA A CA 1
ATOM 813 C C . ALA A 1 100 ? -5.160 -6.530 -4.147 1.00 97.12 100 ALA A C 1
ATOM 815 O O . ALA A 1 100 ? -5.656 -5.403 -4.180 1.00 97.12 100 ALA A O 1
ATOM 816 N N . TYR A 1 101 ? -5.386 -7.377 -3.138 1.00 97.62 101 TYR A N 1
ATOM 817 C CA . TYR A 1 101 ? -6.138 -7.015 -1.936 1.00 97.62 101 TYR A CA 1
ATOM 818 C C . TYR A 1 101 ? -5.473 -5.852 -1.189 1.00 97.62 101 TYR A C 1
ATOM 820 O O . TYR A 1 101 ? -6.118 -4.828 -0.955 1.00 97.62 101 TYR A O 1
ATOM 828 N N . SER A 1 102 ? -4.188 -5.982 -0.850 1.00 97.12 102 SER A N 1
ATOM 829 C CA . SER A 1 102 ? -3.433 -4.960 -0.116 1.00 97.12 102 SER A CA 1
ATOM 830 C C . SER A 1 102 ? -3.312 -3.663 -0.905 1.00 97.12 102 SER A C 1
ATOM 832 O O . SER A 1 102 ? -3.543 -2.585 -0.360 1.00 97.12 102 SER A O 1
ATOM 834 N N . PHE A 1 103 ? -3.045 -3.748 -2.210 1.00 96.75 103 PHE A N 1
ATOM 835 C CA . PHE A 1 103 ? -3.021 -2.572 -3.077 1.00 96.75 103 PHE A CA 1
ATOM 836 C C . PHE A 1 103 ? -4.365 -1.835 -3.071 1.00 96.75 103 PHE A C 1
ATOM 838 O O . PHE A 1 103 ? -4.415 -0.617 -2.886 1.00 96.75 103 PHE A O 1
ATOM 845 N N . LYS A 1 104 ? -5.473 -2.575 -3.208 1.00 96.31 104 LYS A N 1
ATOM 846 C CA . LYS A 1 104 ? -6.812 -1.990 -3.138 1.00 96.31 104 LYS A CA 1
ATOM 847 C C . LYS A 1 104 ? -7.076 -1.350 -1.779 1.00 96.31 104 LYS A C 1
ATOM 849 O O . LYS A 1 104 ? -7.632 -0.258 -1.750 1.00 96.31 104 LYS A O 1
ATOM 854 N N . LEU A 1 105 ? -6.651 -1.977 -0.681 1.00 96.69 105 LEU A N 1
ATOM 855 C CA . LEU A 1 105 ? -6.786 -1.404 0.657 1.00 96.69 105 LEU A CA 1
ATOM 856 C C . LEU A 1 105 ? -6.095 -0.042 0.756 1.00 96.69 105 LEU A C 1
ATOM 858 O O . LEU A 1 105 ? -6.713 0.909 1.228 1.00 96.69 105 LEU A O 1
ATOM 862 N N . VAL A 1 106 ? -4.860 0.075 0.263 1.00 95.75 106 VAL A N 1
ATOM 863 C CA . VAL A 1 106 ? -4.123 1.348 0.261 1.00 95.75 106 VAL A CA 1
ATOM 864 C C . VAL A 1 106 ? -4.852 2.411 -0.564 1.00 95.75 106 VAL A C 1
ATOM 866 O O . VAL A 1 106 ? -5.003 3.545 -0.111 1.00 95.75 106 VAL A O 1
ATOM 869 N N . MET A 1 107 ? -5.382 2.056 -1.740 1.00 95.25 107 MET A N 1
ATOM 870 C CA . MET A 1 107 ? -6.183 2.988 -2.546 1.00 95.25 107 MET A CA 1
ATOM 871 C C . MET A 1 107 ? -7.482 3.400 -1.841 1.00 95.25 107 MET A C 1
ATOM 873 O O . MET A 1 107 ? -7.844 4.575 -1.860 1.00 95.25 107 MET A O 1
ATOM 877 N N . CYS A 1 108 ? -8.181 2.461 -1.201 1.00 95.25 108 CYS A N 1
ATOM 878 C CA . CYS A 1 108 ? -9.391 2.742 -0.432 1.00 95.25 108 CYS A CA 1
ATOM 879 C C . CYS A 1 108 ? -9.099 3.676 0.750 1.00 95.25 108 CYS A C 1
ATOM 881 O O . CYS A 1 108 ? -9.832 4.639 0.953 1.00 95.25 108 CYS A O 1
ATOM 883 N N . ALA A 1 109 ? -8.012 3.430 1.489 1.00 94.69 109 ALA A N 1
ATOM 884 C CA . ALA A 1 109 ? -7.566 4.288 2.582 1.00 94.69 109 ALA A CA 1
ATOM 885 C C . ALA A 1 109 ? -7.239 5.698 2.084 1.00 94.69 109 ALA A C 1
ATOM 887 O O . ALA A 1 109 ? -7.731 6.677 2.639 1.00 94.69 109 ALA A O 1
ATOM 888 N N . TYR A 1 110 ? -6.510 5.803 0.973 1.00 93.06 110 TYR A N 1
ATOM 889 C CA . TYR A 1 110 ? -6.216 7.081 0.337 1.00 93.06 110 TYR A CA 1
ATOM 890 C C . TYR A 1 110 ? -7.482 7.861 -0.048 1.00 93.06 110 TYR A C 1
ATOM 892 O O . TYR A 1 110 ? -7.576 9.059 0.221 1.00 93.06 110 TYR A O 1
ATOM 900 N N . LEU A 1 111 ? -8.464 7.193 -0.663 1.00 92.44 111 LEU A N 1
ATOM 901 C CA . LEU A 1 111 ? -9.731 7.814 -1.064 1.00 92.44 111 LEU A CA 1
ATOM 902 C C . LEU A 1 111 ? -10.574 8.258 0.138 1.00 92.44 111 LEU A C 1
ATOM 904 O O . LEU A 1 111 ? -11.236 9.287 0.044 1.00 92.44 111 LEU A O 1
ATOM 908 N N . ALA A 1 112 ? -10.484 7.537 1.255 1.00 93.50 112 ALA A N 1
ATOM 909 C CA . ALA A 1 112 ? -11.091 7.894 2.538 1.00 93.50 112 ALA A CA 1
ATOM 910 C C . ALA A 1 112 ? -10.246 8.890 3.362 1.00 93.50 112 ALA A C 1
ATOM 912 O O . ALA A 1 112 ? -10.485 9.081 4.554 1.00 93.50 112 ALA A O 1
ATOM 913 N N . ASN A 1 113 ? -9.219 9.500 2.753 1.00 91.50 113 ASN A N 1
ATOM 914 C CA . ASN A 1 113 ? -8.296 10.439 3.396 1.00 91.50 113 ASN A CA 1
ATOM 915 C C . ASN A 1 113 ? -7.638 9.877 4.677 1.00 91.50 113 ASN A C 1
ATOM 917 O O . ASN A 1 113 ? -7.471 10.587 5.671 1.00 91.50 113 ASN A O 1
ATOM 921 N N . HIS A 1 114 ? -7.271 8.593 4.657 1.00 91.81 114 HIS A N 1
ATOM 922 C CA . HIS A 1 114 ? -6.622 7.887 5.756 1.00 91.81 114 HIS A CA 1
ATOM 923 C C . HIS A 1 114 ? -5.189 7.441 5.392 1.00 91.81 114 HIS A C 1
ATOM 925 O O . HIS A 1 114 ? -4.981 6.884 4.312 1.00 91.81 114 HIS A O 1
ATOM 931 N N . PRO A 1 115 ? -4.204 7.603 6.298 1.00 88.06 115 PRO A N 1
ATOM 932 C CA . PRO A 1 115 ? -4.272 8.354 7.559 1.00 88.06 115 PRO A CA 1
ATOM 933 C C . PRO A 1 115 ? -4.652 9.817 7.327 1.00 88.06 115 PRO A C 1
ATOM 935 O O . PRO A 1 115 ? -4.363 10.332 6.255 1.00 88.06 115 PRO A O 1
ATOM 938 N N . ALA A 1 116 ? -5.283 10.500 8.281 1.00 78.06 116 ALA A N 1
ATOM 939 C CA . ALA A 1 116 ? -5.504 11.940 8.130 1.00 78.06 116 ALA A CA 1
ATOM 940 C C . ALA A 1 116 ? -4.145 12.659 8.034 1.00 78.06 116 ALA A C 1
ATOM 942 O O . ALA A 1 116 ? -3.166 12.220 8.638 1.00 78.06 116 ALA A O 1
ATOM 943 N N . VAL A 1 117 ? -4.062 13.726 7.239 1.00 65.06 117 VAL A N 1
ATOM 944 C CA . VAL A 1 117 ? -2.892 14.611 7.285 1.00 65.06 117 VAL A CA 1
ATOM 945 C C . VAL A 1 117 ? -3.067 15.496 8.510 1.00 65.06 117 VAL A C 1
ATOM 947 O O . VAL A 1 117 ? -4.001 16.296 8.536 1.00 65.06 117 VAL A O 1
ATOM 950 N N . ASP A 1 118 ? -2.191 15.358 9.501 1.00 55.28 118 ASP A N 1
ATOM 951 C CA . ASP A 1 118 ? -2.035 16.403 10.508 1.00 55.28 118 ASP A CA 1
ATOM 952 C C . ASP A 1 118 ? -1.419 17.608 9.792 1.00 55.28 118 ASP A C 1
ATOM 954 O O . ASP A 1 118 ? -0.245 17.608 9.421 1.00 55.28 118 ASP A O 1
ATOM 958 N N . TYR A 1 119 ? -2.245 18.609 9.494 1.00 48.12 119 TYR A N 1
ATOM 959 C CA . TYR A 1 119 ? -1.735 19.936 9.178 1.00 48.12 119 TYR A CA 1
ATOM 960 C C . TYR A 1 119 ? -1.268 20.524 10.512 1.00 48.12 119 TYR A C 1
ATOM 962 O O . TYR A 1 119 ? -2.104 20.934 11.319 1.00 48.12 119 TYR A O 1
ATOM 970 N N . GLU A 1 120 ? 0.038 20.495 10.772 1.00 36.41 120 GLU A N 1
ATOM 971 C CA . GLU A 1 120 ? 0.632 21.433 11.733 1.00 36.41 120 GLU A CA 1
ATOM 972 C C . GLU A 1 120 ? 0.555 22.869 11.194 1.00 36.41 120 GLU A C 1
ATOM 974 O O . GLU A 1 120 ? 0.791 23.072 9.976 1.00 36.41 120 GLU A O 1
#